Protein AF-A0A8C4XNG8-F1 (afdb_monomer_lite)

Sequence (148 aa):
MAGQAPRVFPSPRELGPALAGLVAQRAADAAERFALGLSGGSLVELLARELPAALAAAPPAAPWLLALCDERLVPPGHPDSTGGAYEAQLLPRLPTPPPRMLAPRPGLRPAAAAADYAEQLHQVPAAGAAARGVAPRTARPRSPLPPT

pLDDT: mean 86.89, std 16.43, range [36.28, 98.12]

Structure (mmCIF, N/CA/C/O backbone):
data_AF-A0A8C4XNG8-F1
#
_entry.id   AF-A0A8C4XNG8-F1
#
loop_
_atom_site.group_PDB
_atom_site.id
_atom_site.type_symbol
_atom_site.label_atom_id
_atom_site.label_alt_id
_atom_site.label_comp_id
_atom_site.label_asym_id
_atom_site.label_entity_id
_atom_site.label_seq_id
_atom_site.pdbx_PDB_ins_code
_atom_site.Cartn_x
_atom_site.Cartn_y
_atom_site.Cartn_z
_atom_site.occupancy
_atom_site.B_iso_or_equiv
_atom_site.auth_seq_id
_atom_site.auth_comp_id
_atom_site.auth_asym_id
_atom_site.auth_atom_id
_atom_site.pdbx_PDB_model_num
ATOM 1 N N . MET A 1 1 ? -25.050 -3.184 -6.058 1.00 42.22 1 MET A N 1
ATOM 2 C CA . MET A 1 1 ? -23.868 -2.406 -5.637 1.00 42.22 1 MET A CA 1
ATOM 3 C C . MET A 1 1 ? -24.345 -1.002 -5.301 1.00 42.22 1 MET A C 1
ATOM 5 O O . MET A 1 1 ? -24.581 -0.234 -6.222 1.00 42.22 1 MET A O 1
ATOM 9 N N . ALA A 1 2 ? -24.599 -0.683 -4.030 1.00 50.72 2 ALA A N 1
ATOM 10 C CA . ALA A 1 2 ? -24.862 0.708 -3.662 1.00 50.72 2 ALA A CA 1
ATOM 11 C C . ALA A 1 2 ? -23.536 1.472 -3.795 1.00 50.72 2 ALA A C 1
ATOM 13 O O . ALA A 1 2 ? -22.564 1.125 -3.125 1.00 50.72 2 ALA A O 1
ATOM 14 N N . GLY A 1 3 ? -23.460 2.431 -4.718 1.00 63.28 3 GLY A N 1
ATOM 15 C CA . GLY A 1 3 ? -22.277 3.274 -4.865 1.00 63.28 3 GLY A CA 1
ATOM 16 C C . GLY A 1 3 ? -22.122 4.148 -3.625 1.00 63.28 3 GLY A C 1
ATOM 17 O O . GLY A 1 3 ? -23.065 4.836 -3.239 1.00 63.28 3 GLY A O 1
ATOM 18 N N . GLN A 1 4 ? -20.957 4.110 -2.979 1.00 78.81 4 GLN A N 1
ATOM 19 C CA . GLN A 1 4 ? -20.635 5.102 -1.956 1.00 78.81 4 GLN A CA 1
ATOM 20 C C . GLN A 1 4 ? -20.547 6.479 -2.618 1.00 78.81 4 GLN A C 1
ATOM 22 O O . GLN A 1 4 ? -19.903 6.631 -3.656 1.00 78.81 4 GLN A O 1
ATOM 27 N N . ALA A 1 5 ? -21.195 7.476 -2.017 1.00 88.06 5 ALA A N 1
ATOM 28 C CA . ALA A 1 5 ? -21.064 8.856 -2.459 1.00 88.06 5 ALA A CA 1
ATOM 29 C C . ALA A 1 5 ? -19.603 9.327 -2.305 1.00 88.06 5 ALA A C 1
ATOM 31 O O . ALA A 1 5 ? -18.928 8.922 -1.349 1.00 88.06 5 ALA A O 1
ATOM 32 N N . PRO A 1 6 ? -19.099 10.183 -3.214 1.00 90.38 6 PRO A N 1
ATOM 33 C CA . PRO A 1 6 ? -17.762 10.743 -3.079 1.00 90.38 6 PRO A CA 1
ATOM 34 C C . PRO A 1 6 ? -17.656 11.562 -1.787 1.00 90.38 6 PRO A C 1
ATOM 36 O O . PRO A 1 6 ? -18.542 12.350 -1.456 1.00 90.38 6 PRO A O 1
ATOM 39 N N . ARG A 1 7 ? -16.547 11.392 -1.061 1.00 93.31 7 ARG A N 1
ATOM 40 C CA . ARG A 1 7 ? -16.184 12.249 0.074 1.00 93.31 7 ARG A CA 1
ATOM 41 C C . ARG A 1 7 ? -15.247 13.333 -0.436 1.00 93.31 7 ARG A C 1
ATOM 43 O O . ARG A 1 7 ? -14.142 13.026 -0.874 1.00 93.31 7 ARG A O 1
ATOM 50 N N . VAL A 1 8 ? -15.701 14.580 -0.395 1.00 95.19 8 VAL A N 1
ATOM 51 C CA . VAL A 1 8 ? -14.937 15.745 -0.855 1.00 95.19 8 VAL A CA 1
ATOM 52 C C . VAL A 1 8 ? -14.395 16.489 0.359 1.00 95.19 8 VAL A C 1
ATOM 54 O O . VAL A 1 8 ? -15.110 16.677 1.342 1.00 95.19 8 VAL A O 1
ATOM 57 N N . PHE A 1 9 ? -13.133 16.903 0.285 1.00 95.69 9 PHE A N 1
ATOM 58 C CA . PHE A 1 9 ? -12.450 17.642 1.342 1.00 95.69 9 PHE A CA 1
ATOM 59 C C . PHE A 1 9 ? -12.029 19.016 0.817 1.00 95.69 9 PHE A C 1
ATOM 61 O O . PHE A 1 9 ? -11.687 19.125 -0.362 1.00 95.69 9 PHE A O 1
ATOM 68 N N . PRO A 1 10 ? -12.049 20.060 1.664 1.00 94.19 10 PRO A N 1
ATOM 69 C CA . PRO A 1 10 ? -11.742 21.421 1.235 1.00 94.19 10 PRO A CA 1
ATOM 70 C C . PRO A 1 10 ? -10.260 21.611 0.889 1.00 94.19 10 PRO A C 1
ATOM 72 O O . PRO A 1 10 ? -9.935 22.481 0.084 1.00 94.19 10 PRO A O 1
ATOM 75 N N . SER A 1 11 ? -9.359 20.802 1.457 1.00 93.00 11 SER A N 1
ATOM 76 C CA . SER A 1 11 ? -7.945 20.820 1.096 1.00 93.00 11 SER A CA 1
ATOM 77 C C . SER A 1 11 ? -7.246 19.470 1.346 1.00 93.00 11 SER A C 1
ATOM 79 O O . SER A 1 11 ? -7.785 18.586 2.025 1.00 93.00 11 SER A O 1
ATOM 81 N N . PRO A 1 12 ? -6.007 19.299 0.842 1.00 87.75 12 PRO A N 1
ATOM 82 C CA . PRO A 1 12 ? -5.165 18.151 1.173 1.00 87.75 12 PRO A CA 1
ATOM 83 C C . PRO A 1 12 ? -4.910 17.975 2.679 1.00 87.75 12 PRO A C 1
ATOM 85 O O . PRO A 1 12 ? -4.678 16.850 3.126 1.00 87.75 12 PRO A O 1
ATOM 88 N N . ARG A 1 13 ? -4.973 19.063 3.464 1.00 91.19 13 ARG A N 1
ATOM 89 C CA . ARG A 1 13 ? -4.754 19.047 4.917 1.00 91.19 13 ARG A CA 1
ATOM 90 C C . ARG A 1 13 ? -5.836 18.262 5.651 1.00 91.19 13 ARG A C 1
ATOM 92 O O . ARG A 1 13 ? -5.525 17.598 6.630 1.00 91.19 13 ARG A O 1
ATOM 99 N N . GLU A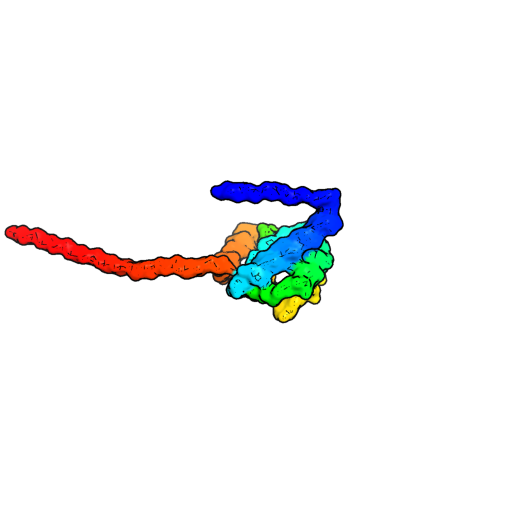 1 14 ? -7.082 18.317 5.189 1.00 95.06 14 GLU A N 1
ATOM 100 C CA . GLU A 1 14 ? -8.174 17.520 5.754 1.00 95.06 14 GLU A CA 1
ATOM 101 C C . GLU A 1 14 ? -8.253 16.132 5.110 1.00 95.06 14 GLU A C 1
ATOM 103 O O . GLU A 1 14 ? -8.601 15.161 5.784 1.00 95.06 14 GLU A O 1
ATOM 108 N N . LEU A 1 15 ? -7.898 16.015 3.823 1.00 96.19 15 LEU A N 1
ATOM 109 C CA . LEU A 1 15 ? -7.890 14.735 3.110 1.00 96.19 15 LEU A CA 1
ATOM 110 C C . LEU A 1 15 ? -6.927 13.727 3.752 1.00 96.19 15 LEU A C 1
ATOM 112 O O . LEU A 1 15 ? -7.292 12.565 3.922 1.00 96.19 15 LEU A O 1
ATOM 116 N N . GLY A 1 16 ? -5.712 14.162 4.098 1.00 96.19 16 GLY A N 1
ATOM 117 C CA . GLY A 1 16 ? -4.657 13.297 4.630 1.00 96.19 16 GLY A CA 1
ATOM 118 C C . GLY A 1 16 ? -5.075 12.520 5.887 1.00 96.19 16 GLY A C 1
ATOM 119 O O . GLY A 1 16 ? -5.163 11.289 5.832 1.00 96.19 16 GLY A O 1
ATOM 120 N N . PRO A 1 17 ? -5.409 13.214 6.991 1.00 96.94 17 PRO A N 1
ATOM 121 C CA . PRO A 1 17 ? -5.898 12.587 8.216 1.00 96.94 17 PRO A CA 1
ATOM 122 C C . PRO A 1 17 ? -7.169 11.761 8.001 1.00 96.94 17 PRO A C 1
ATOM 124 O O . PRO A 1 17 ? -7.319 10.690 8.587 1.00 96.94 17 PRO A O 1
ATOM 127 N N . ALA A 1 18 ? -8.084 12.214 7.137 1.00 97.31 18 ALA A N 1
ATOM 128 C CA . ALA A 1 18 ? -9.321 11.485 6.871 1.00 97.31 18 ALA A CA 1
ATOM 129 C C . ALA A 1 18 ? -9.086 10.159 6.130 1.00 97.31 18 ALA A C 1
ATOM 131 O O . ALA A 1 18 ? -9.769 9.170 6.413 1.00 97.31 18 ALA A O 1
ATOM 132 N N . LEU A 1 19 ? -8.132 10.123 5.195 1.00 97.25 19 LEU A N 1
ATOM 133 C CA . LEU A 1 19 ? -7.717 8.900 4.514 1.00 97.25 19 LEU A CA 1
ATOM 134 C C . LEU A 1 19 ? -6.959 7.972 5.468 1.00 97.25 19 LEU A C 1
ATOM 136 O O . LEU A 1 19 ? -7.277 6.788 5.537 1.00 97.25 19 LEU A O 1
ATOM 140 N N . ALA A 1 20 ? -6.014 8.503 6.245 1.00 97.06 20 ALA A N 1
ATOM 141 C CA . ALA A 1 20 ? -5.270 7.733 7.239 1.00 97.06 20 ALA A CA 1
ATOM 142 C C . ALA A 1 20 ? -6.197 7.093 8.285 1.00 97.06 20 ALA A C 1
ATOM 144 O O . ALA A 1 20 ? -6.093 5.897 8.550 1.00 97.06 20 ALA A O 1
ATOM 145 N N . GLY A 1 21 ? -7.162 7.855 8.808 1.00 96.88 21 GLY A N 1
ATOM 146 C CA . GLY A 1 21 ? -8.177 7.351 9.734 1.00 96.88 21 GLY A CA 1
ATOM 147 C C . GLY A 1 21 ? -9.073 6.283 9.107 1.00 96.88 21 GLY A C 1
ATOM 148 O O . GLY A 1 21 ? -9.391 5.290 9.754 1.00 96.88 21 GLY A O 1
ATOM 149 N N . LEU A 1 22 ? -9.429 6.426 7.825 1.00 96.69 22 LEU A N 1
ATOM 150 C CA . LEU A 1 22 ? -10.170 5.392 7.102 1.00 96.69 22 LEU A CA 1
ATOM 151 C C . LEU A 1 22 ? -9.372 4.086 7.012 1.00 96.69 22 LEU A C 1
ATOM 153 O O . LEU A 1 22 ? -9.930 3.021 7.256 1.00 96.69 22 LEU A O 1
ATOM 157 N N . VAL A 1 23 ? -8.086 4.158 6.665 1.00 96.56 23 VAL A N 1
ATOM 158 C CA . VAL A 1 23 ? -7.217 2.977 6.583 1.00 96.56 23 VAL A CA 1
ATOM 159 C C . VAL A 1 23 ? -7.054 2.335 7.963 1.00 96.56 23 VAL A C 1
ATOM 161 O O . VAL A 1 23 ? -7.251 1.130 8.088 1.00 96.56 23 VAL A O 1
ATOM 164 N N . ALA A 1 24 ? -6.765 3.130 8.999 1.00 95.88 24 ALA A N 1
ATOM 165 C CA . ALA A 1 24 ? -6.603 2.646 10.369 1.00 95.88 24 ALA A CA 1
ATOM 166 C C . ALA A 1 24 ? -7.872 1.958 10.894 1.00 95.88 24 ALA A C 1
ATOM 168 O O . ALA A 1 24 ? -7.789 0.859 11.436 1.00 95.88 24 ALA A O 1
ATOM 169 N N . GLN A 1 25 ? -9.051 2.543 10.653 1.00 95.25 25 GLN A N 1
ATOM 170 C CA . GLN A 1 25 ? -10.325 1.925 11.023 1.00 95.25 25 GLN A CA 1
ATOM 171 C C . GLN A 1 25 ? -10.515 0.574 10.327 1.00 95.25 25 GLN A C 1
ATOM 173 O O . GLN A 1 25 ? -10.845 -0.413 10.972 1.00 95.25 25 GLN A O 1
ATOM 178 N N . ARG A 1 26 ? -10.262 0.497 9.014 1.00 95.06 26 ARG A N 1
ATOM 179 C CA . ARG A 1 26 ? -10.419 -0.762 8.264 1.00 95.06 26 ARG A CA 1
ATOM 180 C C . ARG A 1 26 ? -9.425 -1.832 8.688 1.00 95.06 26 ARG A C 1
ATOM 182 O O . ARG A 1 26 ? -9.752 -3.011 8.618 1.00 95.06 26 ARG A O 1
ATOM 189 N N . ALA A 1 27 ? -8.238 -1.424 9.121 1.00 93.44 27 ALA A N 1
ATOM 190 C CA . ALA A 1 27 ? -7.254 -2.329 9.683 1.00 93.44 27 ALA A CA 1
ATOM 191 C C . ALA A 1 27 ? -7.665 -2.849 11.066 1.00 93.44 27 ALA A C 1
ATOM 193 O O . ALA A 1 27 ? -7.485 -4.033 11.338 1.00 93.44 27 ALA A O 1
ATOM 194 N N . ALA A 1 28 ? -8.243 -1.994 11.913 1.00 92.62 28 ALA A N 1
ATOM 195 C CA . ALA A 1 28 ? -8.769 -2.384 13.220 1.00 92.62 28 ALA A CA 1
ATOM 196 C C . ALA A 1 28 ? -9.999 -3.306 13.106 1.00 92.62 28 ALA A C 1
ATOM 198 O O . ALA A 1 28 ? -10.165 -4.211 13.917 1.00 92.62 28 ALA A O 1
ATOM 199 N N . ASP A 1 29 ? -10.828 -3.118 12.074 1.00 92.94 29 ASP A N 1
ATOM 200 C CA . ASP A 1 29 ? -11.998 -3.966 11.801 1.00 92.94 29 ASP A CA 1
ATOM 201 C C . ASP A 1 29 ? -11.620 -5.346 11.217 1.00 92.94 29 ASP A C 1
ATOM 203 O O . ASP A 1 29 ? -12.466 -6.239 11.112 1.00 92.94 29 ASP A O 1
ATOM 207 N N . ALA A 1 30 ? -10.367 -5.540 10.789 1.00 90.94 30 ALA A N 1
ATOM 208 C CA . ALA A 1 30 ? -9.917 -6.786 10.183 1.00 90.94 30 ALA A CA 1
ATOM 209 C C . ALA A 1 30 ? -9.629 -7.853 11.251 1.00 90.94 30 ALA A C 1
ATOM 211 O O . ALA A 1 30 ? -8.794 -7.656 12.128 1.00 90.94 30 ALA A O 1
ATOM 212 N N . ALA A 1 31 ? -10.278 -9.016 11.140 1.00 85.94 31 ALA A N 1
ATOM 213 C CA . ALA A 1 31 ? -10.145 -10.088 12.128 1.00 85.94 31 ALA A CA 1
ATOM 214 C C . ALA A 1 31 ? -8.801 -10.840 12.044 1.00 85.94 31 ALA A C 1
ATOM 216 O O . ALA A 1 31 ? -8.090 -10.955 13.036 1.00 85.94 31 ALA A O 1
ATOM 217 N N . GLU A 1 32 ? -8.448 -11.366 10.866 1.00 87.56 32 GLU A N 1
ATOM 218 C CA . GLU A 1 32 ? -7.264 -12.236 10.710 1.00 87.56 32 GLU A CA 1
ATOM 219 C C . GLU A 1 32 ? -6.104 -11.562 9.974 1.00 87.56 32 GLU A C 1
ATOM 221 O O . GLU A 1 32 ? -4.933 -11.814 10.263 1.00 87.56 32 GLU A O 1
ATOM 226 N N . ARG A 1 33 ? -6.418 -10.719 8.988 1.00 89.81 33 ARG A N 1
ATOM 227 C CA . ARG A 1 33 ? -5.440 -10.011 8.162 1.00 89.81 33 ARG A CA 1
ATOM 228 C C . ARG A 1 33 ? -6.073 -8.787 7.532 1.00 89.81 33 ARG A C 1
ATOM 230 O O . ARG A 1 33 ? -7.190 -8.868 7.022 1.00 89.81 33 ARG A O 1
ATOM 237 N N . PHE A 1 34 ? -5.314 -7.703 7.474 1.00 92.62 34 PHE A N 1
ATOM 238 C CA . PHE A 1 34 ? -5.663 -6.533 6.681 1.00 92.62 34 PHE A CA 1
ATOM 239 C C . PHE A 1 34 ? -4.803 -6.483 5.413 1.00 92.62 34 PHE A C 1
ATOM 241 O O . PHE A 1 34 ? -3.577 -6.525 5.494 1.00 92.62 34 PHE A O 1
ATOM 248 N N . ALA A 1 35 ? -5.431 -6.424 4.238 1.00 93.44 35 ALA A N 1
ATOM 249 C CA . ALA A 1 35 ? -4.733 -6.304 2.959 1.00 93.44 35 ALA A CA 1
ATOM 250 C C . ALA A 1 35 ? -5.042 -4.951 2.306 1.00 93.44 35 ALA A C 1
ATOM 252 O O . ALA A 1 35 ? -6.209 -4.566 2.221 1.00 93.44 35 ALA A O 1
ATOM 253 N N . LEU A 1 36 ? -4.012 -4.248 1.829 1.00 95.19 36 LEU A N 1
ATOM 254 C CA . L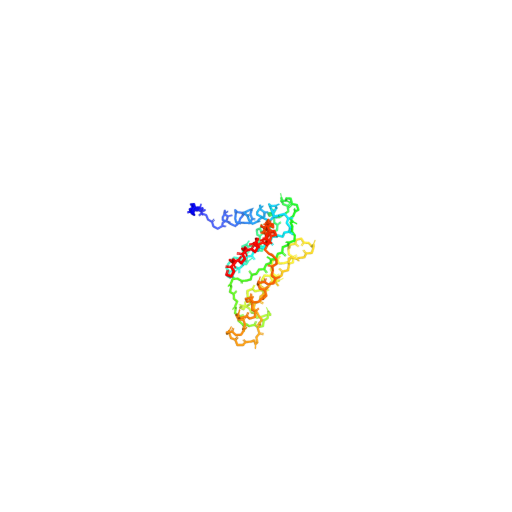EU A 1 36 ? -4.138 -2.916 1.239 1.00 95.19 36 LEU A CA 1
ATOM 255 C C . LEU A 1 36 ? -3.368 -2.815 -0.082 1.00 95.19 36 LEU A C 1
ATOM 257 O O . LEU A 1 36 ? -2.159 -3.042 -0.127 1.00 95.19 36 LEU A O 1
ATOM 261 N N . GLY A 1 37 ? -4.085 -2.433 -1.141 1.00 96.62 37 GLY A N 1
ATOM 262 C CA . GLY A 1 37 ? -3.501 -2.016 -2.413 1.00 96.62 37 GLY A CA 1
ATOM 263 C C . GLY A 1 37 ? -2.976 -0.582 -2.326 1.00 96.62 37 GLY A C 1
ATOM 264 O O . GLY A 1 37 ? -3.709 0.314 -1.905 1.00 96.62 37 GLY A O 1
ATOM 265 N N . LEU A 1 38 ? -1.725 -0.363 -2.716 1.00 97.56 38 LEU A N 1
ATOM 266 C CA . LEU A 1 38 ? -1.036 0.918 -2.664 1.00 97.56 38 LEU A CA 1
ATOM 267 C C . LEU A 1 38 ? -0.706 1.408 -4.068 1.00 97.56 38 LEU A C 1
ATOM 269 O O . LEU A 1 38 ? -0.118 0.700 -4.881 1.00 97.56 38 LEU A O 1
ATOM 273 N N . SER A 1 39 ? -1.060 2.658 -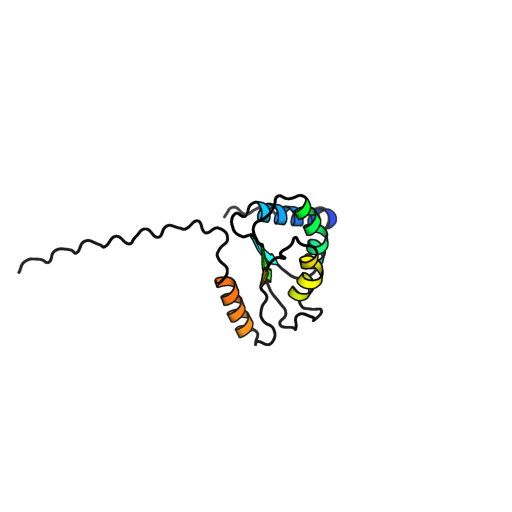4.334 1.00 97.06 39 SER A N 1
ATOM 274 C CA . SER A 1 39 ? -0.614 3.386 -5.521 1.00 97.06 39 SER A CA 1
ATOM 275 C C . SER A 1 39 ? 0.622 4.224 -5.195 1.00 97.06 39 SER A C 1
ATOM 277 O O . SER A 1 39 ? 0.879 4.527 -4.026 1.00 97.06 39 SER A O 1
ATOM 279 N N . GLY A 1 40 ? 1.378 4.611 -6.221 1.00 96.62 40 GLY A N 1
ATOM 280 C CA . GLY A 1 40 ? 2.527 5.505 -6.075 1.00 96.62 40 GLY A CA 1
ATOM 281 C C . GLY A 1 40 ? 2.167 6.994 -6.022 1.00 96.62 40 GLY A C 1
ATOM 282 O O . GLY A 1 40 ? 1.050 7.390 -5.681 1.00 96.62 40 GLY A O 1
ATOM 283 N N . GLY A 1 41 ? 3.139 7.834 -6.382 1.00 95.56 41 GLY A N 1
ATOM 284 C CA . GLY A 1 41 ? 2.985 9.289 -6.439 1.00 95.56 41 GLY A CA 1
ATOM 285 C C . GLY A 1 41 ? 2.824 9.941 -5.062 1.00 95.56 41 GLY A C 1
ATOM 286 O O . GLY A 1 41 ? 3.370 9.470 -4.065 1.00 95.56 41 GLY A O 1
ATOM 287 N N . SER A 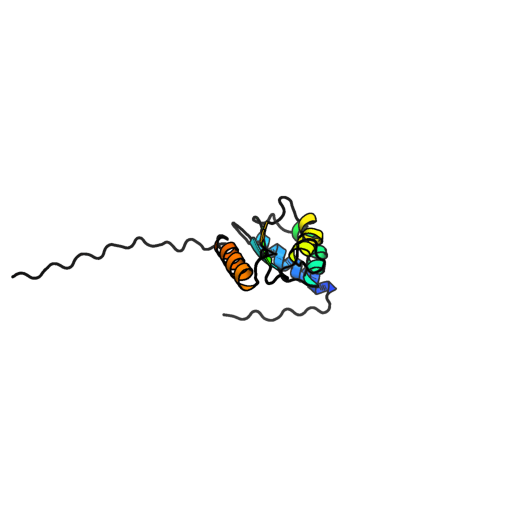1 42 ? 2.044 11.025 -4.998 1.00 95.69 42 SER A N 1
ATOM 288 C CA . SER A 1 42 ? 1.856 11.826 -3.775 1.00 95.69 42 SER A CA 1
ATOM 289 C C . SER A 1 42 ? 1.190 11.068 -2.619 1.00 95.69 42 SER A C 1
ATOM 291 O O . SER A 1 42 ? 1.226 11.530 -1.476 1.00 95.69 42 SER A O 1
ATOM 293 N N . LEU A 1 43 ? 0.609 9.892 -2.888 1.00 96.31 43 LEU A N 1
ATOM 294 C CA . LEU A 1 43 ? 0.029 9.041 -1.855 1.00 96.31 43 LEU A CA 1
ATOM 295 C C . LEU A 1 43 ? 1.092 8.498 -0.889 1.00 96.31 43 LEU A C 1
ATOM 297 O O . LEU A 1 43 ? 0.800 8.372 0.299 1.00 96.31 43 LEU A O 1
ATOM 301 N N . VAL A 1 44 ? 2.318 8.247 -1.366 1.00 97.44 44 VAL A N 1
ATOM 302 C CA . VAL A 1 44 ? 3.427 7.763 -0.528 1.00 97.44 44 VAL A CA 1
ATOM 303 C C . VAL A 1 44 ? 3.701 8.754 0.601 1.00 97.44 44 VAL A C 1
ATOM 305 O O . VAL A 1 44 ? 3.647 8.394 1.776 1.00 97.44 44 VAL A O 1
ATOM 308 N N . GLU A 1 45 ? 3.922 10.021 0.250 1.00 96.50 45 GLU A N 1
ATOM 309 C CA . GLU A 1 45 ? 4.227 11.088 1.206 1.00 96.50 45 GLU A CA 1
ATOM 310 C C . GLU A 1 45 ? 3.052 11.376 2.144 1.00 96.50 45 GLU A C 1
ATOM 312 O O . GLU A 1 45 ? 3.243 11.611 3.339 1.00 96.50 45 GLU A O 1
ATOM 317 N N . LEU A 1 46 ? 1.824 11.356 1.613 1.00 97.19 46 LEU A N 1
ATOM 318 C CA . LEU A 1 46 ? 0.613 11.553 2.404 1.00 97.19 46 LEU A CA 1
ATOM 319 C C . LEU A 1 46 ? 0.471 10.453 3.462 1.00 97.19 46 LEU A C 1
ATOM 321 O O . LEU A 1 46 ? 0.315 10.767 4.640 1.00 97.19 46 LEU A O 1
ATOM 325 N N . LEU A 1 47 ? 0.567 9.178 3.079 1.00 97.44 47 LEU A N 1
ATOM 326 C CA . LEU A 1 47 ? 0.449 8.071 4.030 1.00 97.44 47 LEU A CA 1
ATOM 327 C C . LEU A 1 47 ? 1.626 8.038 5.010 1.00 97.44 47 LEU A C 1
ATOM 329 O O . LEU A 1 47 ? 1.402 7.870 6.205 1.00 97.44 47 LEU A O 1
ATOM 333 N N . ALA A 1 48 ? 2.860 8.261 4.546 1.00 96.94 48 ALA A N 1
ATOM 334 C CA . ALA A 1 48 ? 4.046 8.313 5.406 1.00 96.94 48 ALA A CA 1
ATOM 335 C C . ALA A 1 48 ? 3.950 9.397 6.489 1.00 96.94 48 ALA A C 1
ATOM 337 O O . ALA A 1 48 ? 4.527 9.246 7.571 1.00 96.94 48 ALA A O 1
ATOM 338 N N . ARG A 1 49 ? 3.244 10.495 6.203 1.00 96.81 49 ARG A N 1
ATOM 339 C CA . ARG A 1 49 ? 3.014 11.591 7.147 1.00 96.81 49 ARG A CA 1
ATOM 340 C C . ARG A 1 49 ? 1.854 11.315 8.103 1.00 96.81 49 ARG A C 1
ATOM 342 O O . ARG A 1 49 ? 2.008 11.530 9.298 1.00 96.81 49 ARG A O 1
ATOM 349 N N . GLU A 1 50 ? 0.713 10.862 7.590 1.00 97.69 50 GLU A N 1
ATOM 350 C CA . GLU A 1 50 ? -0.550 10.865 8.346 1.00 97.69 50 GLU A CA 1
ATOM 351 C C . GLU A 1 50 ? -0.881 9.511 8.999 1.00 97.69 50 GLU A C 1
ATOM 353 O O . GLU A 1 50 ? -1.490 9.462 10.069 1.00 97.69 50 GLU A O 1
ATOM 358 N N . LEU A 1 51 ? -0.482 8.391 8.380 1.00 96.75 51 LEU A N 1
ATOM 359 C CA . LEU A 1 51 ? -0.856 7.051 8.844 1.00 96.75 51 LEU A CA 1
ATOM 360 C C . LEU A 1 51 ? -0.280 6.683 10.223 1.00 96.75 51 LEU A C 1
ATOM 362 O O . LEU A 1 51 ? -1.034 6.114 11.014 1.00 96.75 51 LEU A O 1
ATOM 366 N N . PRO A 1 52 ? 0.980 7.019 10.576 1.00 95.56 52 PRO A N 1
ATOM 367 C CA . PRO A 1 52 ? 1.522 6.683 11.894 1.00 95.56 52 PRO A CA 1
ATOM 368 C C . PRO A 1 52 ? 0.694 7.256 13.052 1.00 95.56 52 PRO A C 1
ATOM 370 O O . PRO A 1 52 ? 0.401 6.546 14.012 1.00 95.56 52 PRO A O 1
ATOM 373 N N . ALA A 1 53 ? 0.254 8.514 12.938 1.00 95.56 53 ALA A N 1
ATOM 374 C CA . ALA A 1 53 ? -0.576 9.157 13.955 1.00 95.56 53 ALA A CA 1
ATOM 375 C C . ALA A 1 53 ? -1.964 8.506 14.059 1.00 95.56 53 ALA A C 1
ATOM 377 O O . ALA A 1 53 ? -2.459 8.280 15.162 1.00 95.56 53 ALA A O 1
ATOM 378 N N . ALA A 1 54 ? -2.573 8.154 12.921 1.00 96.12 54 ALA A N 1
ATOM 379 C CA . ALA A 1 54 ? -3.862 7.467 12.902 1.00 96.12 54 ALA A CA 1
ATOM 380 C C . ALA A 1 54 ? -3.786 6.067 13.537 1.00 96.12 54 ALA A C 1
ATOM 382 O O . ALA A 1 54 ? -4.688 5.688 14.279 1.00 96.12 54 ALA A O 1
ATOM 383 N N . LEU A 1 55 ? -2.707 5.315 13.289 1.00 94.31 55 LEU A N 1
ATOM 384 C CA . LEU A 1 55 ? -2.504 3.993 13.888 1.00 94.31 55 LEU A CA 1
ATOM 385 C C . LEU A 1 55 ? -2.208 4.063 15.385 1.00 94.31 55 LEU A C 1
ATOM 387 O O . LEU A 1 55 ? -2.679 3.207 16.124 1.00 94.31 55 LEU A O 1
ATOM 391 N N . ALA A 1 56 ? -1.480 5.083 15.846 1.00 92.94 56 ALA A N 1
ATOM 392 C CA . ALA A 1 56 ? -1.215 5.273 17.272 1.00 92.94 56 ALA A CA 1
ATOM 393 C C . ALA A 1 56 ? -2.498 5.522 18.090 1.00 92.94 56 ALA A C 1
ATOM 395 O O . ALA A 1 56 ? -2.538 5.221 19.280 1.00 92.94 56 ALA A O 1
ATOM 396 N N . ALA A 1 57 ? -3.542 6.062 17.452 1.00 91.69 57 ALA A N 1
ATOM 397 C CA . ALA A 1 57 ? -4.851 6.303 18.057 1.00 91.69 57 ALA A CA 1
ATOM 398 C C . ALA A 1 57 ? -5.850 5.143 17.865 1.00 91.69 57 ALA A C 1
ATOM 400 O O . ALA A 1 57 ? -6.948 5.190 18.421 1.00 91.69 57 ALA A O 1
ATOM 401 N N . ALA A 1 58 ? -5.506 4.126 17.068 1.00 89.88 58 ALA A N 1
ATOM 402 C CA . ALA A 1 58 ? -6.386 3.010 16.738 1.00 89.88 58 ALA A CA 1
ATOM 403 C C . ALA A 1 58 ? -6.122 1.784 17.637 1.00 89.88 58 ALA A C 1
ATOM 405 O O . ALA A 1 58 ? -5.018 1.623 18.163 1.00 89.88 58 ALA A O 1
ATOM 406 N N . PRO A 1 59 ? -7.108 0.882 17.804 1.00 87.94 59 PRO A N 1
ATOM 407 C CA . PRO A 1 59 ? -6.869 -0.422 18.414 1.00 87.94 59 PRO A CA 1
ATOM 408 C C . PRO A 1 59 ? -5.789 -1.220 17.661 1.00 87.94 59 PRO A C 1
ATOM 410 O O . PRO A 1 59 ? -5.592 -0.999 16.461 1.00 87.94 59 PRO A O 1
ATOM 413 N N . PRO A 1 60 ? -5.121 -2.186 18.323 1.00 83.19 60 PRO A N 1
ATOM 414 C CA . PRO A 1 60 ? -4.210 -3.103 17.646 1.00 83.19 60 PRO A CA 1
ATOM 415 C C . PRO A 1 60 ? -4.889 -3.769 16.443 1.00 83.19 60 PRO A C 1
ATOM 417 O O . PRO A 1 60 ? -5.986 -4.309 16.566 1.00 83.19 60 PRO A O 1
ATOM 420 N N . ALA A 1 61 ? -4.233 -3.724 15.286 1.00 84.12 61 ALA A N 1
ATOM 421 C CA . ALA A 1 61 ? -4.749 -4.292 14.046 1.00 84.12 61 ALA A CA 1
ATOM 422 C C . ALA A 1 61 ? -4.212 -5.710 13.805 1.00 84.12 61 ALA A C 1
ATOM 424 O O . ALA A 1 61 ? -3.127 -6.071 14.270 1.00 84.12 61 ALA A O 1
ATOM 425 N N . ALA A 1 62 ? -4.944 -6.494 13.010 1.00 87.62 62 ALA A N 1
ATOM 426 C CA . ALA A 1 62 ? -4.435 -7.744 12.456 1.00 87.62 62 ALA A CA 1
ATOM 427 C C . ALA A 1 62 ? -3.179 -7.504 11.591 1.00 87.62 62 ALA A C 1
ATOM 429 O O . ALA A 1 62 ? -2.995 -6.394 11.087 1.00 87.62 62 ALA A O 1
ATOM 430 N N . PRO A 1 63 ? -2.326 -8.521 11.353 1.00 90.38 63 PRO A N 1
ATOM 431 C CA . PRO A 1 63 ? -1.153 -8.384 10.495 1.00 90.38 63 PRO A CA 1
ATOM 432 C C . PRO A 1 63 ? -1.493 -7.810 9.115 1.00 90.38 63 PRO A C 1
ATOM 434 O O . PRO A 1 63 ? -2.480 -8.203 8.485 1.00 90.38 63 PRO A O 1
ATOM 437 N N . TRP A 1 64 ? -0.650 -6.896 8.637 1.00 92.88 64 TRP A N 1
ATOM 438 C CA . TRP A 1 64 ? -0.856 -6.200 7.371 1.00 92.88 64 TRP A CA 1
ATOM 439 C C . TRP A 1 64 ? -0.143 -6.901 6.217 1.00 92.88 64 TRP A C 1
ATOM 441 O O . TRP A 1 64 ? 0.998 -7.357 6.346 1.00 92.88 64 TRP A O 1
ATOM 451 N N . LEU A 1 65 ? -0.796 -6.898 5.058 1.00 94.06 65 LEU A N 1
ATOM 452 C CA . LEU A 1 65 ? -0.192 -7.191 3.767 1.00 94.06 65 LEU A CA 1
ATOM 453 C C . LEU A 1 65 ? -0.423 -6.018 2.811 1.00 94.06 65 LEU A C 1
ATOM 455 O O . LEU A 1 65 ? -1.557 -5.657 2.508 1.00 94.06 65 LEU A O 1
ATOM 459 N N . LEU A 1 66 ? 0.664 -5.439 2.327 1.00 95.94 66 LEU A N 1
ATOM 460 C CA . LEU A 1 66 ? 0.667 -4.373 1.338 1.00 95.94 66 LEU A CA 1
ATOM 461 C C . LEU A 1 66 ? 0.934 -4.970 -0.044 1.00 95.94 66 LEU A C 1
ATOM 463 O O . LEU A 1 66 ? 1.783 -5.848 -0.189 1.00 95.94 66 LEU A O 1
ATOM 467 N N . ALA A 1 67 ? 0.229 -4.490 -1.059 1.00 97.19 67 ALA A N 1
ATOM 468 C CA . ALA A 1 67 ? 0.438 -4.865 -2.452 1.00 97.19 67 ALA A CA 1
ATOM 469 C C . ALA A 1 67 ? 0.421 -3.607 -3.321 1.00 97.19 67 ALA A C 1
ATOM 471 O O . ALA A 1 67 ? -0.405 -2.730 -3.100 1.00 97.19 67 ALA A O 1
ATOM 472 N N . LEU A 1 68 ? 1.315 -3.494 -4.296 1.00 97.75 68 LEU A N 1
ATOM 473 C CA . LEU A 1 68 ? 1.324 -2.376 -5.234 1.00 97.75 68 LEU A CA 1
ATOM 474 C C . LEU A 1 68 ? 0.287 -2.575 -6.346 1.00 97.75 68 LEU A C 1
ATOM 476 O O . LEU A 1 68 ? 0.187 -3.650 -6.933 1.00 97.75 68 LEU A O 1
ATOM 480 N N . CYS A 1 69 ? -0.482 -1.532 -6.654 1.00 96.81 69 CYS A N 1
ATOM 481 C CA . CYS A 1 69 ? -1.447 -1.560 -7.757 1.00 96.81 69 CYS A CA 1
ATOM 482 C C . CYS A 1 69 ? -0.750 -1.613 -9.126 1.00 96.81 69 CYS A C 1
ATOM 484 O O . CYS A 1 69 ? -1.229 -2.269 -10.049 1.00 96.81 69 CYS A O 1
ATOM 486 N N . ASP A 1 70 ? 0.374 -0.915 -9.244 1.00 95.44 70 ASP A N 1
ATOM 487 C CA . ASP A 1 70 ? 1.280 -0.902 -10.382 1.00 95.44 70 ASP A CA 1
ATOM 488 C C . ASP A 1 70 ? 2.709 -0.661 -9.881 1.00 95.44 70 ASP A C 1
ATOM 490 O O . ASP A 1 70 ? 2.916 -0.207 -8.756 1.00 95.44 70 ASP A O 1
ATOM 494 N N . GLU A 1 71 ? 3.708 -0.976 -10.702 1.00 96.75 71 GLU A N 1
ATOM 495 C CA . GLU A 1 71 ? 5.106 -0.701 -10.376 1.00 96.75 71 GLU A CA 1
ATOM 496 C C . GLU A 1 71 ? 5.930 -0.537 -11.656 1.00 96.75 71 GLU A C 1
ATOM 498 O O . GLU A 1 71 ? 5.656 -1.161 -12.687 1.00 96.75 71 GLU A O 1
ATOM 503 N N . ARG A 1 72 ? 6.955 0.314 -11.600 1.00 96.50 72 ARG A N 1
ATOM 504 C CA . ARG A 1 72 ? 7.983 0.393 -12.636 1.00 96.50 72 ARG A CA 1
ATOM 505 C C . ARG A 1 72 ? 8.968 -0.752 -12.429 1.00 96.50 72 ARG A C 1
ATOM 507 O O . ARG A 1 72 ? 9.474 -0.947 -11.334 1.00 96.50 72 ARG A O 1
ATOM 514 N N . LEU A 1 73 ? 9.281 -1.503 -13.485 1.00 96.88 73 LEU A N 1
ATOM 515 C CA . LEU A 1 73 ? 10.221 -2.633 -13.416 1.00 96.88 73 LEU A CA 1
ATOM 516 C C . LEU A 1 73 ? 11.683 -2.160 -13.3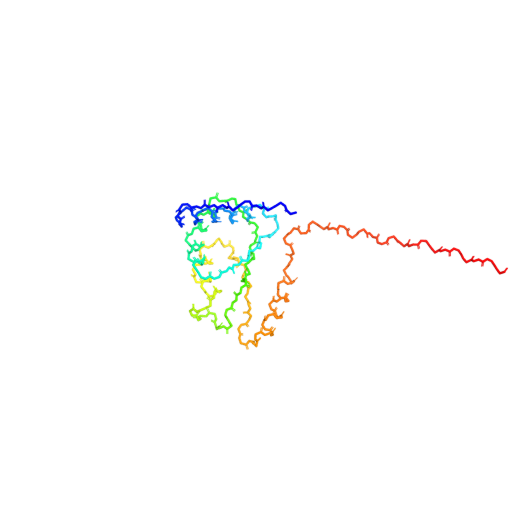60 1.00 96.88 73 LEU A C 1
ATOM 518 O O . LEU A 1 73 ? 12.489 -2.466 -14.236 1.00 96.88 73 LEU A O 1
ATOM 522 N N . VAL A 1 74 ? 12.002 -1.399 -12.319 1.00 96.50 74 VAL A N 1
ATOM 523 C CA . VAL A 1 74 ? 13.317 -0.846 -11.994 1.00 96.50 74 VAL A CA 1
ATOM 524 C C . VAL A 1 74 ? 13.828 -1.460 -10.684 1.00 96.50 74 VAL A C 1
ATOM 526 O O . VAL A 1 74 ? 13.036 -1.997 -9.908 1.00 96.50 74 VAL A O 1
ATOM 529 N N . PRO A 1 75 ? 15.143 -1.428 -10.406 1.00 94.62 75 PRO A N 1
ATOM 530 C CA . PRO A 1 75 ? 15.673 -1.902 -9.128 1.00 94.62 75 PRO A CA 1
ATOM 531 C C . PRO A 1 75 ? 15.042 -1.175 -7.921 1.00 94.62 75 PRO A C 1
ATOM 533 O O . PRO A 1 75 ? 14.736 0.011 -8.039 1.00 94.62 75 PRO A O 1
ATOM 536 N N . PRO A 1 76 ? 14.921 -1.815 -6.739 1.00 90.94 76 PRO A N 1
ATOM 537 C CA . PRO A 1 76 ? 14.232 -1.222 -5.586 1.00 90.94 76 PRO A CA 1
ATOM 538 C C . PRO A 1 76 ? 14.780 0.134 -5.124 1.00 90.94 76 PRO A C 1
ATOM 540 O O . PRO A 1 76 ? 14.003 0.986 -4.712 1.00 90.94 76 PRO A O 1
ATOM 543 N N . GLY A 1 77 ? 16.095 0.356 -5.231 1.00 93.88 77 GLY A N 1
ATOM 544 C CA . GLY A 1 77 ? 16.742 1.628 -4.875 1.00 93.88 77 GLY A CA 1
ATOM 545 C C . GLY A 1 77 ? 16.642 2.726 -5.941 1.00 93.88 77 GLY A C 1
ATOM 546 O O . GLY A 1 77 ? 17.236 3.788 -5.772 1.00 93.88 77 GLY A O 1
ATOM 547 N N . HIS A 1 78 ? 15.952 2.478 -7.056 1.00 97.12 78 HIS A N 1
ATOM 548 C CA . HIS A 1 78 ? 15.746 3.473 -8.105 1.00 97.12 78 HIS A CA 1
ATOM 549 C C . HIS A 1 78 ? 14.714 4.526 -7.654 1.00 97.12 78 HIS A C 1
ATOM 551 O O . HIS A 1 78 ? 13.713 4.148 -7.046 1.00 97.12 78 HIS A O 1
ATOM 557 N N . PRO A 1 79 ? 14.884 5.824 -7.978 1.00 95.81 79 PRO A N 1
ATOM 558 C CA . PRO A 1 79 ? 13.949 6.882 -7.565 1.00 95.81 79 PRO A CA 1
ATOM 559 C C . PRO A 1 79 ? 12.502 6.674 -8.045 1.00 95.81 79 PRO A C 1
ATOM 561 O O . PRO A 1 79 ? 11.572 7.121 -7.384 1.00 95.81 79 PRO A O 1
ATOM 564 N N . ASP A 1 80 ? 12.310 5.956 -9.154 1.00 96.00 80 ASP A N 1
ATOM 565 C CA . ASP A 1 80 ? 10.978 5.640 -9.703 1.00 96.00 80 ASP A CA 1
ATOM 566 C C . ASP A 1 80 ? 10.320 4.383 -9.094 1.00 96.00 80 ASP A C 1
ATOM 568 O O . ASP A 1 80 ? 9.237 3.989 -9.526 1.00 96.00 80 ASP A O 1
ATOM 572 N N . SER A 1 81 ? 10.974 3.724 -8.133 1.00 97.56 81 SER A N 1
ATOM 573 C CA . SER A 1 81 ? 10.446 2.541 -7.443 1.00 97.56 81 SER A CA 1
ATOM 574 C C . SER A 1 81 ? 9.387 2.953 -6.419 1.00 97.56 81 SER A C 1
ATOM 576 O O . SER A 1 81 ? 9.707 3.562 -5.393 1.00 97.56 81 SER A O 1
ATOM 578 N N . THR A 1 82 ? 8.121 2.603 -6.658 1.00 98.00 82 THR A N 1
ATOM 579 C CA . THR A 1 82 ? 7.033 2.897 -5.709 1.00 98.00 82 THR A CA 1
ATOM 580 C C . THR A 1 82 ? 7.209 2.107 -4.413 1.00 98.00 82 THR A C 1
ATOM 582 O O . THR A 1 82 ? 7.103 2.668 -3.321 1.00 98.00 82 THR A O 1
ATOM 585 N N . GLY A 1 83 ? 7.533 0.819 -4.519 1.00 97.50 83 GLY A N 1
ATOM 586 C CA . GLY A 1 83 ? 7.859 -0.042 -3.389 1.00 97.50 83 GLY A CA 1
ATOM 587 C C . GLY A 1 83 ? 9.062 0.486 -2.616 1.00 97.50 83 GLY A C 1
ATOM 588 O O . GLY A 1 83 ? 8.991 0.621 -1.399 1.00 97.50 83 GLY A O 1
ATOM 589 N N . GLY A 1 84 ? 10.120 0.901 -3.317 1.00 97.38 84 GLY A N 1
ATOM 590 C CA . GLY A 1 84 ? 11.293 1.518 -2.691 1.00 97.38 84 GLY A CA 1
ATOM 591 C C . GLY A 1 84 ? 10.940 2.779 -1.898 1.00 97.38 84 GLY A C 1
ATOM 592 O O . GLY A 1 84 ? 11.398 2.958 -0.769 1.00 97.38 84 GLY A O 1
ATOM 593 N N . ALA A 1 85 ? 10.060 3.625 -2.438 1.00 98.12 85 ALA A N 1
ATOM 594 C CA . ALA A 1 85 ? 9.587 4.814 -1.739 1.00 98.12 85 ALA A CA 1
ATOM 595 C C . ALA A 1 85 ? 8.785 4.466 -0.468 1.00 98.12 85 ALA A C 1
ATOM 597 O O . ALA A 1 85 ? 8.999 5.086 0.576 1.00 98.12 85 ALA A O 1
ATOM 598 N N . TYR A 1 86 ? 7.914 3.451 -0.507 1.00 97.94 86 TYR A N 1
ATOM 599 C CA . TYR A 1 86 ? 7.195 2.980 0.684 1.00 97.94 86 TYR A CA 1
ATOM 600 C C . TYR A 1 86 ? 8.121 2.334 1.730 1.00 97.94 86 TYR A C 1
ATOM 602 O O . TYR A 1 86 ? 7.939 2.593 2.924 1.00 97.94 86 TYR A O 1
ATOM 610 N N . GLU A 1 87 ? 9.120 1.548 1.313 1.00 96.31 87 GLU A N 1
ATOM 611 C CA . GLU A 1 87 ? 10.150 0.974 2.200 1.00 96.31 87 GLU A CA 1
ATOM 612 C C . GLU A 1 87 ? 10.973 2.046 2.899 1.00 96.31 87 GLU A C 1
ATOM 614 O O . GLU A 1 87 ? 11.277 1.910 4.081 1.00 96.31 87 GLU A O 1
ATOM 619 N N . ALA A 1 88 ? 11.301 3.130 2.200 1.00 96.38 88 ALA A N 1
ATOM 620 C CA . ALA A 1 88 ? 12.088 4.212 2.770 1.00 96.38 88 ALA A CA 1
ATOM 621 C C . ALA A 1 88 ? 11.263 5.137 3.680 1.00 96.38 88 ALA A C 1
ATOM 623 O O . ALA A 1 88 ? 11.760 5.599 4.707 1.00 96.38 88 ALA A O 1
ATOM 624 N N . GLN A 1 89 ? 10.019 5.449 3.302 1.00 96.88 89 GLN A N 1
ATOM 625 C CA . GLN A 1 89 ? 9.274 6.557 3.913 1.00 96.88 89 GLN A CA 1
ATOM 626 C C . GLN A 1 89 ? 8.181 6.119 4.888 1.00 96.88 89 GLN A C 1
ATOM 628 O O . GLN A 1 89 ? 7.969 6.797 5.895 1.00 96.88 89 GLN A O 1
ATOM 633 N N . LEU A 1 90 ? 7.472 5.023 4.596 1.00 96.12 90 LEU A N 1
ATOM 634 C CA . LEU A 1 90 ? 6.303 4.598 5.370 1.00 96.12 90 LEU A CA 1
ATOM 635 C C . LEU A 1 90 ? 6.632 3.449 6.318 1.00 96.12 90 LEU A C 1
ATOM 637 O O . LEU A 1 90 ? 6.417 3.581 7.518 1.00 96.12 90 LEU A O 1
ATOM 641 N N . LEU A 1 91 ? 7.144 2.333 5.792 1.00 95.00 91 LEU A N 1
ATOM 642 C CA . LEU A 1 91 ? 7.349 1.091 6.548 1.00 95.00 91 LEU A CA 1
ATOM 643 C C . LEU A 1 91 ? 8.156 1.273 7.853 1.00 95.00 91 LEU A C 1
ATOM 645 O O . LEU A 1 91 ? 7.728 0.720 8.867 1.00 95.00 91 LEU A O 1
ATOM 649 N N . PRO A 1 92 ? 9.226 2.095 7.909 1.00 94.81 92 PRO A N 1
ATOM 650 C CA . PRO A 1 92 ? 9.986 2.330 9.140 1.00 94.81 92 PRO A CA 1
ATOM 651 C C . PRO A 1 92 ? 9.210 3.095 10.221 1.00 94.81 92 PRO A C 1
ATOM 653 O O . PRO A 1 92 ? 9.659 3.175 11.360 1.00 94.81 92 PRO A O 1
ATOM 656 N N . ARG A 1 93 ? 8.069 3.699 9.864 1.00 94.25 93 ARG A N 1
ATOM 657 C CA . ARG A 1 93 ? 7.198 4.472 10.762 1.00 94.25 93 ARG A CA 1
ATOM 658 C C . ARG A 1 93 ? 5.982 3.677 11.237 1.00 94.25 93 ARG A C 1
ATOM 660 O O . ARG A 1 93 ? 5.161 4.220 11.974 1.00 94.25 93 ARG A O 1
ATOM 667 N N . LEU A 1 94 ? 5.826 2.433 10.782 1.00 90.25 94 LEU A N 1
ATOM 668 C CA . LEU A 1 94 ? 4.716 1.563 11.158 1.00 90.25 94 LEU A CA 1
ATOM 669 C C . LEU A 1 94 ? 5.088 0.663 12.350 1.00 90.25 94 LEU A C 1
ATOM 671 O O . LEU A 1 94 ? 6.274 0.435 12.593 1.00 90.25 94 LEU A O 1
ATOM 675 N N . PRO A 1 95 ? 4.096 0.147 13.103 1.00 85.38 95 PRO A N 1
ATOM 676 C CA . PRO A 1 95 ? 4.351 -0.761 14.221 1.00 85.38 95 PRO A CA 1
ATOM 677 C C . PRO A 1 95 ? 5.125 -2.024 13.815 1.00 85.38 95 PRO A C 1
ATOM 679 O O . PRO A 1 95 ? 4.972 -2.529 12.705 1.00 85.38 95 PRO A O 1
ATOM 682 N N . THR A 1 96 ? 5.918 -2.560 14.747 1.00 84.56 96 THR A N 1
ATOM 683 C CA . THR A 1 96 ? 6.685 -3.805 14.573 1.00 84.56 96 THR A CA 1
ATOM 684 C C . THR A 1 96 ? 5.825 -5.033 14.922 1.00 84.56 96 THR A C 1
ATOM 686 O O . THR A 1 96 ? 5.180 -5.021 15.972 1.00 84.56 96 THR A O 1
ATOM 689 N N . PRO A 1 97 ? 5.855 -6.125 14.129 1.00 85.19 97 PRO A N 1
ATOM 690 C CA . PRO A 1 97 ? 6.614 -6.285 12.888 1.00 85.19 97 PRO A CA 1
ATOM 691 C C . PRO A 1 97 ? 6.025 -5.447 11.743 1.00 85.19 97 PRO A C 1
ATOM 693 O O . PRO A 1 97 ? 4.800 -5.338 11.648 1.00 85.19 97 PRO A O 1
ATOM 696 N N . PRO A 1 98 ? 6.875 -4.886 10.861 1.00 86.06 98 PRO A N 1
ATOM 697 C CA . PRO A 1 98 ? 6.385 -4.091 9.747 1.00 86.06 98 PRO A CA 1
ATOM 698 C C . PRO A 1 98 ? 5.507 -4.947 8.816 1.00 86.06 98 PRO A C 1
ATOM 700 O O . PRO A 1 98 ? 5.728 -6.159 8.695 1.00 86.06 98 PRO A O 1
ATOM 703 N N . PRO A 1 99 ? 4.528 -4.333 8.127 1.00 91.38 99 PRO A N 1
ATOM 704 C CA . PRO A 1 99 ? 3.728 -5.008 7.114 1.00 91.38 99 PRO A CA 1
ATOM 705 C C . PRO A 1 99 ? 4.572 -5.749 6.075 1.00 91.38 99 PRO A C 1
ATOM 707 O O . PRO A 1 99 ? 5.591 -5.243 5.604 1.00 91.38 99 PRO A O 1
ATOM 710 N N . ARG A 1 100 ? 4.097 -6.918 5.633 1.00 92.94 100 ARG A N 1
ATOM 711 C CA . ARG A 1 100 ? 4.680 -7.597 4.468 1.00 92.94 100 ARG A CA 1
ATOM 712 C C . ARG A 1 100 ? 4.270 -6.849 3.203 1.00 92.94 100 ARG A C 1
ATOM 714 O O . ARG A 1 100 ? 3.076 -6.661 2.995 1.00 92.94 100 ARG A O 1
ATOM 721 N N . MET A 1 101 ? 5.218 -6.507 2.333 1.00 94.56 101 MET A N 1
ATOM 722 C CA . MET A 1 101 ? 4.927 -5.883 1.039 1.00 94.56 101 MET A CA 1
ATOM 723 C C . MET A 1 101 ? 5.162 -6.841 -0.134 1.00 94.56 101 MET A C 1
ATOM 725 O O . MET A 1 101 ? 6.166 -7.548 -0.179 1.00 94.56 101 MET A O 1
ATOM 729 N N . LEU A 1 102 ? 4.218 -6.867 -1.074 1.00 95.88 102 LEU A N 1
ATOM 730 C CA . LEU A 1 102 ? 4.308 -7.570 -2.350 1.00 95.88 102 LEU A CA 1
ATOM 731 C C . LEU A 1 102 ? 4.488 -6.559 -3.484 1.00 95.88 102 LEU A C 1
ATOM 733 O O . LEU A 1 102 ? 3.633 -5.692 -3.683 1.00 95.88 102 LEU A O 1
ATOM 737 N N . ALA A 1 103 ? 5.537 -6.740 -4.282 1.00 95.88 103 ALA A N 1
ATOM 738 C CA . ALA A 1 103 ? 5.823 -5.933 -5.464 1.00 95.88 103 ALA A CA 1
ATOM 739 C C . ALA A 1 103 ? 6.166 -6.828 -6.673 1.00 95.88 103 ALA A C 1
ATOM 741 O O . ALA A 1 103 ? 6.722 -7.919 -6.487 1.00 95.88 103 ALA A O 1
ATOM 742 N N . PRO A 1 104 ? 5.861 -6.392 -7.911 1.00 95.81 104 PRO A N 1
ATOM 743 C CA . PRO A 1 104 ? 6.337 -7.063 -9.116 1.00 95.81 104 PRO A CA 1
ATOM 744 C C . PRO A 1 104 ? 7.863 -7.200 -9.117 1.00 95.81 104 PRO A C 1
ATOM 746 O O . PRO A 1 104 ? 8.582 -6.263 -8.772 1.00 95.81 104 PRO A O 1
ATOM 749 N N . ARG A 1 105 ? 8.377 -8.368 -9.522 1.00 93.25 105 ARG A N 1
ATOM 750 C CA . ARG A 1 105 ? 9.824 -8.618 -9.540 1.00 93.25 105 ARG A CA 1
ATOM 751 C C . ARG A 1 105 ? 10.514 -7.842 -10.673 1.00 93.25 105 ARG A C 1
ATOM 753 O O . ARG A 1 105 ? 10.197 -8.089 -11.842 1.00 93.25 105 ARG A O 1
ATOM 760 N N . PRO A 1 106 ? 11.488 -6.960 -10.375 1.00 92.25 106 PRO A N 1
ATOM 761 C CA . PRO A 1 106 ? 12.270 -6.304 -11.414 1.00 92.25 106 PRO A CA 1
ATOM 762 C C . PRO A 1 106 ? 13.207 -7.300 -12.113 1.00 92.25 106 PRO A C 1
ATOM 764 O O . PRO A 1 106 ? 13.536 -8.360 -11.580 1.00 92.25 106 PRO A O 1
ATOM 767 N N . GLY A 1 107 ? 13.632 -6.966 -13.333 1.00 92.50 107 GLY A N 1
ATOM 768 C CA . GLY A 1 107 ? 14.513 -7.813 -14.151 1.00 92.50 107 GLY A CA 1
ATOM 769 C C . GLY A 1 107 ? 13.796 -8.891 -14.975 1.00 92.50 107 GLY A C 1
ATOM 770 O O . GLY A 1 107 ? 14.403 -9.479 -15.868 1.00 92.50 107 GLY A O 1
ATOM 771 N N . LEU A 1 108 ? 12.499 -9.119 -14.747 1.00 95.31 108 LEU A N 1
ATOM 772 C CA . LEU A 1 108 ? 11.654 -9.901 -15.649 1.00 95.31 108 LEU A CA 1
ATOM 773 C C . LEU A 1 108 ? 11.128 -9.029 -16.799 1.00 95.31 108 LEU A C 1
ATOM 775 O O . LEU A 1 108 ? 10.947 -7.819 -16.661 1.00 95.31 108 LEU A O 1
ATOM 779 N N . ARG A 1 109 ? 10.815 -9.655 -17.942 1.00 96.81 109 ARG A N 1
ATOM 780 C CA . ARG A 1 109 ? 10.050 -8.979 -19.006 1.00 96.81 109 ARG A CA 1
ATOM 781 C C . ARG A 1 109 ? 8.652 -8.609 -18.485 1.00 96.81 109 ARG A C 1
ATOM 783 O O . ARG A 1 109 ? 8.092 -9.408 -17.735 1.00 96.81 109 ARG A O 1
ATOM 790 N N . PRO A 1 110 ? 8.030 -7.505 -18.945 1.00 96.00 110 PRO A N 1
ATOM 791 C CA . PRO A 1 110 ? 6.763 -7.016 -18.392 1.00 96.00 110 PRO A CA 1
ATOM 792 C C . PRO A 1 110 ? 5.654 -8.062 -18.237 1.00 96.00 110 PRO A C 1
ATOM 794 O O . PRO A 1 110 ? 5.084 -8.198 -17.160 1.00 96.00 110 PRO A O 1
ATOM 797 N N . ALA A 1 111 ? 5.395 -8.864 -19.273 1.00 97.44 111 ALA A N 1
ATOM 798 C CA . ALA A 1 111 ? 4.368 -9.906 -19.211 1.00 97.44 111 ALA A CA 1
ATOM 799 C C . ALA A 1 111 ? 4.686 -11.007 -18.180 1.00 97.44 111 ALA A C 1
ATOM 801 O O . ALA A 1 111 ? 3.789 -11.491 -17.498 1.00 97.44 111 ALA A O 1
ATOM 802 N N . ALA A 1 112 ? 5.963 -11.380 -18.043 1.00 97.94 112 ALA A N 1
ATOM 803 C CA . ALA A 1 112 ? 6.394 -12.370 -17.060 1.00 97.94 112 ALA A CA 1
ATOM 804 C C . ALA A 1 112 ? 6.324 -11.809 -15.633 1.00 97.94 112 ALA A C 1
ATOM 806 O O . ALA A 1 112 ? 5.883 -12.514 -14.735 1.00 97.94 112 ALA A O 1
ATOM 807 N N . ALA A 1 113 ? 6.693 -10.538 -15.434 1.00 97.56 113 ALA A N 1
ATOM 808 C CA . ALA A 1 113 ? 6.556 -9.859 -14.146 1.00 97.56 113 ALA A CA 1
ATOM 809 C C . ALA A 1 113 ? 5.088 -9.764 -13.703 1.00 97.56 113 ALA A C 1
ATOM 811 O O . ALA A 1 113 ? 4.781 -9.993 -12.539 1.00 97.56 113 ALA A O 1
ATOM 812 N N . ALA A 1 114 ? 4.177 -9.463 -14.633 1.00 97.00 114 ALA A N 1
ATOM 813 C CA . ALA A 1 114 ? 2.746 -9.406 -14.350 1.00 97.00 114 ALA A CA 1
ATOM 814 C C . ALA A 1 114 ? 2.166 -10.786 -13.995 1.00 97.00 114 ALA A C 1
ATOM 816 O O . ALA A 1 114 ? 1.422 -10.894 -13.024 1.00 97.00 114 ALA A O 1
ATOM 817 N N . ALA A 1 115 ? 2.520 -11.835 -14.749 1.00 97.94 115 ALA A N 1
ATOM 818 C CA . ALA A 1 115 ? 2.088 -13.204 -14.457 1.00 97.94 115 ALA A CA 1
ATOM 819 C C . ALA A 1 115 ? 2.599 -13.674 -13.088 1.00 97.94 115 ALA A C 1
ATOM 821 O O . ALA A 1 115 ? 1.824 -14.159 -12.269 1.00 97.94 115 ALA A O 1
ATOM 822 N N . ASP A 1 116 ? 3.882 -13.434 -12.817 1.00 97.62 116 ASP A N 1
ATOM 823 C CA . ASP A 1 116 ? 4.495 -13.711 -11.525 1.00 97.62 116 ASP A CA 1
ATOM 824 C C . ASP A 1 116 ? 3.789 -12.976 -10.376 1.00 97.62 116 ASP A C 1
ATOM 826 O O . ASP A 1 116 ? 3.454 -13.564 -9.350 1.00 97.62 116 ASP A O 1
ATOM 830 N N . TYR A 1 117 ? 3.519 -11.683 -10.552 1.00 97.69 117 TYR A N 1
ATOM 831 C CA . TYR A 1 117 ? 2.852 -10.887 -9.532 1.00 97.69 117 TYR A CA 1
ATOM 832 C C . TYR A 1 117 ? 1.412 -11.350 -9.280 1.00 97.69 117 TYR A C 1
ATOM 834 O O . TYR A 1 117 ? 0.974 -11.418 -8.132 1.00 97.69 117 TYR A O 1
ATOM 842 N N . ALA A 1 118 ? 0.688 -11.743 -10.331 1.00 96.88 118 ALA A N 1
ATOM 843 C CA . ALA A 1 118 ? -0.643 -12.326 -10.202 1.00 96.88 118 ALA A CA 1
ATOM 844 C C . ALA A 1 118 ? -0.619 -13.637 -9.397 1.00 96.88 118 ALA A C 1
ATOM 846 O O . ALA A 1 118 ? -1.481 -13.846 -8.543 1.00 96.88 118 ALA A O 1
ATOM 847 N N . GLU A 1 119 ? 0.385 -14.496 -9.605 1.00 96.69 119 GLU A N 1
ATOM 848 C CA . GLU A 1 119 ? 0.578 -15.698 -8.786 1.00 96.69 119 GLU A CA 1
ATOM 849 C C . GLU A 1 119 ? 0.844 -15.343 -7.320 1.00 96.69 119 GLU A C 1
ATOM 851 O O . GLU A 1 119 ? 0.189 -15.899 -6.438 1.00 96.69 119 GLU A O 1
ATOM 856 N N . GLN A 1 120 ? 1.728 -14.377 -7.043 1.00 95.19 120 GLN A N 1
ATOM 857 C CA . GLN A 1 120 ? 1.982 -13.909 -5.675 1.00 95.19 120 GLN A CA 1
ATOM 858 C C . GLN A 1 120 ? 0.696 -13.437 -4.980 1.00 95.19 120 GLN A C 1
ATOM 860 O O . GLN A 1 120 ? 0.467 -13.789 -3.821 1.00 95.19 120 GLN A O 1
ATOM 865 N N . LEU A 1 121 ? -0.153 -12.678 -5.683 1.00 93.94 121 LEU A N 1
ATOM 866 C CA . LEU A 1 121 ? -1.434 -12.191 -5.165 1.00 93.94 121 LEU A CA 1
ATOM 867 C C . LEU A 1 121 ? -2.432 -13.330 -4.908 1.00 93.94 121 LEU A C 1
ATOM 869 O O . LEU A 1 121 ? -3.103 -13.321 -3.878 1.00 93.94 121 LEU A O 1
ATOM 873 N N . HIS A 1 122 ? -2.510 -14.339 -5.782 1.00 92.62 122 HIS A N 1
ATOM 874 C CA . HIS A 1 122 ? -3.376 -15.508 -5.568 1.00 92.62 122 HIS A CA 1
ATOM 875 C C . HIS A 1 122 ? -2.960 -16.358 -4.362 1.00 92.62 122 HIS A C 1
ATOM 877 O O . HIS A 1 122 ? -3.807 -17.000 -3.742 1.00 92.62 122 HIS A O 1
ATOM 883 N N . GLN A 1 123 ? -1.674 -16.351 -4.006 1.00 89.19 123 GLN A N 1
ATOM 884 C CA . GLN A 1 123 ? -1.163 -17.038 -2.817 1.00 89.19 123 GLN A CA 1
ATOM 885 C C . GLN A 1 123 ? -1.423 -16.266 -1.515 1.00 89.19 123 GLN A C 1
ATOM 887 O O . GLN A 1 123 ? -1.033 -16.726 -0.442 1.00 89.19 123 GLN A O 1
ATOM 892 N N . VAL A 1 124 ? -2.063 -15.093 -1.569 1.00 84.69 124 VAL A N 1
ATOM 893 C CA . VAL A 1 124 ? -2.504 -14.370 -0.374 1.00 84.69 124 VAL A CA 1
ATOM 894 C C . VAL A 1 124 ? -3.864 -14.923 0.067 1.00 84.69 124 VAL A C 1
ATOM 896 O O . VAL A 1 124 ? -4.852 -14.728 -0.639 1.00 84.69 124 VAL A O 1
ATOM 899 N N . PRO A 1 125 ? -3.964 -15.561 1.252 1.00 71.38 125 PRO A N 1
ATOM 900 C CA . PRO A 1 125 ? -5.248 -15.902 1.850 1.00 71.38 125 PRO A CA 1
ATOM 901 C C . PRO A 1 125 ? -6.206 -14.709 1.852 1.00 71.38 125 PRO A C 1
ATOM 903 O O . PRO A 1 125 ? -5.834 -13.626 2.314 1.00 71.38 125 PRO A O 1
ATOM 906 N N . ALA A 1 126 ? -7.424 -14.914 1.348 1.00 61.97 126 ALA A N 1
ATOM 907 C CA . ALA A 1 126 ? -8.457 -13.888 1.345 1.00 61.97 126 ALA A CA 1
ATOM 908 C C . ALA A 1 126 ? -8.713 -13.397 2.776 1.00 61.97 126 ALA A C 1
ATOM 910 O O . ALA A 1 126 ? -8.939 -14.204 3.678 1.00 61.97 126 ALA A O 1
ATOM 911 N N . ALA A 1 127 ? -8.705 -12.078 2.975 1.00 56.84 127 ALA A N 1
ATOM 912 C CA . ALA A 1 127 ? -9.120 -11.479 4.235 1.00 56.84 127 ALA A CA 1
ATOM 913 C C . ALA A 1 127 ? -10.608 -11.798 4.451 1.00 56.84 127 ALA A C 1
ATOM 915 O O . ALA A 1 127 ? -11.476 -11.222 3.800 1.00 56.84 127 ALA A O 1
ATOM 916 N N . GLY A 1 128 ? -10.901 -12.777 5.309 1.00 47.56 128 GLY A N 1
ATOM 917 C CA . GLY A 1 128 ? -12.267 -13.089 5.716 1.00 47.56 128 GLY A CA 1
ATOM 918 C C . GLY A 1 128 ? -13.166 -13.656 4.615 1.00 47.56 128 GLY A C 1
ATOM 919 O O . GLY A 1 128 ? -14.337 -13.283 4.529 1.00 47.56 128 GLY A O 1
ATOM 920 N N . ALA A 1 129 ? -12.694 -14.625 3.824 1.00 39.97 129 ALA A N 1
ATOM 921 C CA . ALA A 1 129 ? -13.651 -15.608 3.328 1.00 39.97 129 ALA A CA 1
ATOM 922 C C . ALA A 1 129 ? -14.100 -16.424 4.546 1.00 39.97 129 ALA A C 1
ATOM 924 O O . ALA A 1 129 ? -13.455 -17.410 4.895 1.00 39.97 129 ALA A O 1
ATOM 925 N N . ALA A 1 130 ? -15.187 -16.005 5.210 1.00 41.09 130 ALA A N 1
ATOM 926 C CA . ALA A 1 130 ? -15.961 -16.920 6.040 1.00 41.09 130 ALA A CA 1
ATOM 927 C C . ALA A 1 130 ? -16.073 -18.202 5.224 1.00 41.09 130 ALA A C 1
ATOM 929 O O . ALA A 1 130 ? -16.565 -18.140 4.092 1.00 41.09 130 ALA A O 1
ATOM 930 N N . ALA A 1 131 ? -15.495 -19.292 5.733 1.00 39.59 131 ALA A N 1
ATOM 931 C CA . ALA A 1 131 ? -15.460 -20.566 5.049 1.00 39.59 131 ALA A CA 1
ATOM 932 C C . ALA A 1 131 ? -16.875 -20.835 4.536 1.00 39.59 131 ALA A C 1
ATOM 934 O O . ALA A 1 131 ? -17.780 -21.143 5.311 1.00 39.59 131 ALA A O 1
ATOM 935 N N . ARG A 1 132 ? -17.104 -20.634 3.232 1.00 42.50 132 ARG A N 1
ATOM 936 C CA . ARG A 1 132 ? -18.327 -21.101 2.602 1.00 42.50 132 ARG A CA 1
ATOM 937 C C . ARG A 1 132 ? -18.191 -22.596 2.725 1.00 42.50 132 ARG A C 1
ATOM 939 O O . ARG A 1 132 ? -17.377 -23.181 2.014 1.00 42.50 132 ARG A O 1
ATOM 946 N N . GLY A 1 133 ? -18.888 -23.161 3.707 1.00 36.28 133 GLY A N 1
ATOM 947 C CA . GLY A 1 133 ? -18.898 -24.586 3.948 1.00 36.28 133 GLY A CA 1
ATOM 948 C C . GLY A 1 133 ? -19.091 -25.263 2.605 1.00 36.28 133 GLY A C 1
ATOM 949 O O . GLY A 1 133 ? -20.128 -25.100 1.961 1.00 36.28 133 GLY A O 1
ATOM 950 N N . VAL A 1 134 ? -18.063 -25.973 2.150 1.00 46.59 134 VAL A N 1
ATOM 951 C CA . VAL A 1 134 ? -18.264 -27.005 1.150 1.00 46.59 134 VAL A CA 1
ATOM 952 C C . VAL A 1 134 ? -19.152 -28.007 1.864 1.00 46.59 134 VAL A C 1
ATOM 954 O O . VAL A 1 134 ? -18.686 -28.789 2.690 1.00 46.59 134 VAL A O 1
ATOM 957 N N . ALA A 1 135 ? -20.459 -27.910 1.622 1.00 50.66 135 ALA A N 1
ATOM 958 C CA . ALA A 1 135 ? -21.372 -28.962 2.009 1.00 50.66 135 ALA A CA 1
ATOM 959 C C . ALA A 1 135 ? -20.811 -30.258 1.403 1.00 50.66 135 ALA A C 1
ATOM 961 O O . ALA A 1 135 ? -20.446 -30.259 0.218 1.00 50.66 135 ALA A O 1
ATOM 962 N N . PRO A 1 136 ? -20.677 -31.342 2.184 1.00 43.34 136 PRO A N 1
ATOM 963 C CA . PRO A 1 136 ? -20.216 -32.603 1.636 1.00 43.34 136 PRO A CA 1
ATOM 964 C C . PRO A 1 136 ? -21.127 -32.964 0.464 1.00 43.34 136 PRO A C 1
ATOM 966 O O . PRO A 1 136 ? -22.353 -32.920 0.587 1.00 43.34 136 PRO A O 1
ATOM 969 N N . ARG A 1 137 ? -20.529 -33.279 -0.694 1.00 49.41 137 ARG A N 1
ATOM 970 C CA . ARG A 1 137 ? -21.263 -33.821 -1.841 1.00 49.41 137 ARG A CA 1
ATOM 971 C C . ARG A 1 137 ? -21.964 -35.082 -1.353 1.00 49.41 137 ARG A C 1
ATOM 973 O O . ARG A 1 137 ? -21.329 -36.124 -1.213 1.00 49.41 137 ARG A O 1
ATOM 980 N N . THR A 1 138 ? -23.259 -34.985 -1.080 1.00 55.75 138 THR A N 1
ATOM 981 C CA . THR A 1 138 ? -24.079 -36.162 -0.843 1.00 55.75 138 THR A CA 1
ATOM 982 C C . THR A 1 138 ? -24.027 -36.992 -2.118 1.00 55.75 138 THR A C 1
ATOM 984 O O . THR A 1 138 ? -24.274 -36.507 -3.227 1.00 55.75 138 THR A O 1
ATOM 987 N N . ALA A 1 139 ? -23.589 -38.240 -1.980 1.00 55.16 139 ALA A N 1
ATOM 988 C CA . ALA A 1 139 ? -23.615 -39.187 -3.076 1.00 55.16 139 ALA A CA 1
ATOM 989 C C . ALA A 1 139 ? -25.067 -39.311 -3.556 1.00 55.16 139 ALA A C 1
ATOM 991 O O . ALA A 1 139 ? -25.966 -39.583 -2.760 1.00 55.16 139 ALA A O 1
ATOM 992 N N . ARG A 1 140 ? -25.306 -39.085 -4.855 1.00 58.06 140 ARG A N 1
ATOM 993 C CA . ARG A 1 140 ? -26.607 -39.388 -5.462 1.00 58.06 140 ARG A CA 1
ATOM 994 C C . ARG A 1 140 ? -26.914 -40.874 -5.224 1.00 58.06 140 ARG A C 1
ATOM 996 O O . ARG A 1 140 ? -26.029 -41.695 -5.486 1.00 58.06 140 ARG A O 1
ATOM 1003 N N . PRO A 1 141 ? -28.130 -41.244 -4.791 1.00 53.12 141 PRO A N 1
ATOM 1004 C CA . PRO A 1 141 ? -28.527 -42.643 -4.795 1.00 53.12 141 PRO A CA 1
ATOM 1005 C C . PRO A 1 141 ? -28.479 -43.165 -6.235 1.00 53.12 141 PRO A C 1
ATOM 1007 O O . PRO A 1 141 ? -28.928 -42.496 -7.170 1.00 53.12 141 PRO A O 1
ATOM 1010 N N . ARG A 1 142 ? -27.874 -44.342 -6.421 1.00 59.69 142 ARG A N 1
ATOM 1011 C CA . ARG A 1 142 ? -27.867 -45.039 -7.710 1.00 59.69 142 ARG A CA 1
ATOM 1012 C C . ARG A 1 142 ? -29.309 -45.414 -8.051 1.00 59.69 142 ARG A C 1
ATOM 1014 O O . ARG A 1 142 ? -29.962 -46.077 -7.250 1.00 59.69 142 ARG A O 1
ATOM 1021 N N . SER A 1 143 ? -29.789 -44.998 -9.222 1.00 72.31 143 SER A N 1
ATOM 1022 C CA . SER A 1 143 ? -31.064 -45.487 -9.752 1.00 72.31 143 SER A CA 1
ATOM 1023 C C . SER A 1 143 ? -31.014 -47.014 -9.891 1.00 72.31 143 SER A C 1
ATOM 1025 O O . SER A 1 143 ? -29.990 -47.532 -10.349 1.00 72.31 143 SER A O 1
ATOM 1027 N N . PRO A 1 144 ? -32.080 -47.742 -9.519 1.00 68.50 144 PRO A N 1
ATOM 1028 C CA . PRO A 1 144 ? -32.147 -49.173 -9.769 1.00 68.50 144 PRO A CA 1
ATOM 1029 C C . PRO A 1 144 ? -32.229 -49.443 -11.278 1.00 68.50 144 PRO A C 1
ATOM 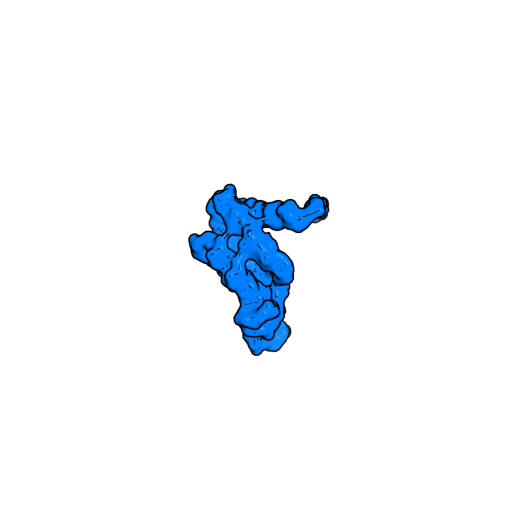1031 O O . PRO A 1 144 ? -32.909 -48.721 -12.011 1.00 68.50 144 PRO A O 1
ATOM 1034 N N . LEU A 1 145 ? -31.502 -50.469 -11.734 1.00 59.19 145 LEU A N 1
ATOM 1035 C CA . LEU A 1 145 ? -31.607 -50.974 -13.103 1.00 59.19 145 LEU A CA 1
ATOM 1036 C C . LEU A 1 145 ? -33.011 -51.555 -13.349 1.00 59.19 145 LEU A C 1
ATOM 1038 O O . LEU A 1 145 ? -33.579 -52.157 -12.433 1.00 59.19 145 LEU A O 1
ATOM 1042 N N . PRO A 1 146 ? -33.555 -51.421 -14.571 1.00 61.34 146 PRO A N 1
ATOM 1043 C CA . PRO A 1 146 ? -34.804 -52.075 -14.934 1.00 61.34 146 PRO A CA 1
ATOM 1044 C C . PRO A 1 146 ? -34.610 -53.600 -15.038 1.00 61.34 146 PRO A C 1
ATOM 1046 O O . PRO A 1 146 ? -33.518 -54.046 -15.409 1.00 61.34 146 PRO A O 1
ATOM 1049 N N . PRO A 1 147 ? -35.640 -54.404 -14.717 1.00 70.38 147 PRO A N 1
ATOM 1050 C CA . PRO A 1 147 ? -35.593 -55.843 -14.933 1.00 70.38 147 PRO A CA 1
ATOM 1051 C C . PRO A 1 147 ? -35.620 -56.175 -16.434 1.00 70.38 147 PRO A C 1
ATOM 1053 O O . PRO A 1 147 ? -36.179 -55.423 -17.233 1.00 70.38 147 PRO A O 1
ATOM 1056 N N . THR A 1 148 ? -34.969 -57.294 -16.758 1.00 68.50 148 THR A N 1
ATOM 1057 C CA . THR A 1 148 ? -34.846 -57.949 -18.076 1.00 68.50 148 THR A CA 1
ATOM 1058 C C . THR A 1 148 ? -36.172 -58.246 -18.748 1.00 68.50 148 THR A C 1
ATOM 1060 O O . THR A 1 148 ? -37.068 -58.745 -18.029 1.00 68.50 148 THR A O 1
#

InterPro domains:
  IPR006148 Glucosamine/galactosamine-6-phosphate isomerase [PF01182] (11-126)
  IPR037171 NagB/RpiA transferase-like [SSF100950] (7-126)
  IPR039104 6-phosphogluconolactonase [PTHR11054] (7-124)

Radius of gyration: 21.73 Å; chains: 1; bounding box: 52×79×38 Å

Foldseek 3Di:
DPDDDDDDDPDLVVVLQVVLLVQLVQQLVFDAEAEDEDEADPVLVSCLPRNLVNNVPHDDGHAYEYEYPDADLDPLCDPRGRNVSNVVRHQVSDDPPGHHYQYQHHPDDPVVSVVVSVVVVVPDPDRDPPPPPPPPPDDDPDDDDDDD

Secondary structure (DSSP, 8-state):
--PPPP---SSHHHHHHHHHHHHHHHHHT-SS-EEEEE--THHHHHHHHHHHHHHHTSPPPPPEEEEES---SS-TTSTT-HHHHHHHHTGGGSPSSPPEEE-PPTTS-HHHHHHHHHHHHHTS--TT---------PPPPPPPPPP-

Organism: Falco tinnunculus (NCBI:txid100819)

=== Feature glossary ===
The record interleaves many kinds of information about one protein. Here is each kind framed as the question it answers.

Q: Are the domains correctly placed relative to each other?
A: Predicted aligned error is AlphaFold's pairwise confidence. Unlike pLDDT (per-residue), PAE is per-residue-pair and captures whether two parts of the structure are correctly placed relative to each other. Units are ångströms of expected positional error.

Q: Which residues are in helices, strands, or loops?
A: Eight-state secondary structure (DSSP): H is the canonical α-helix, G the tighter 3₁₀-helix, I the wider π-helix; E/B are β-structure, T and S are turns and bends, and '-' is everything else. DSSP derives these from the pattern of main-chain N–H···O=C hydrogen bonds, not from the sequence.

Q: What if only a Cα trace is available?
A: P-SEA three-state annotation labels each residue as helix, strand, or coil based purely on the geometry of the Cα trace. It serves as a fallback when the full backbone (and thus DSSP) is unavailable.

Q: What are the backbone torsion angles?
A: φ (phi) and ψ (psi) are the two rotatable backbone dihedrals per residue: φ is the C(i-1)–N–Cα–C torsion, ψ is the N–Cα–C–N(i+1) torsion, both in degrees on (−180°, 180°]. α-helical residues cluster near (−60°, −45°); β-strand residues near (−120°, +130°). A Ramachandran plot is simply a scatter of (φ, ψ) for every residue.

Q: What known structures does this most resemble?
A: Structural nearest neighbors (via Foldseek easy-search vs the PDB). Reported per hit: target PDB id, E-value, and alignment TM-score. A TM-score above ~0.5 is the conventional threshold for 'same fold'.

Q: What family and function is it annotated with?
A: Database cross-references. InterPro integrates a dozen domain/family signature databases into unified entries with residue-range hits. GO terms attach function/process/location labels with evidence codes. CATH codes position the fold in a four-level structural taxonomy. Organism is the NCBI-taxonomy species name.

Q: Which residues are buried vs exposed?
A: Solvent accessibility: the surface area of each residue that a 1.4 Å water probe can touch, in Å². When only backbone atoms are present the absolute values are lower than full-atom SASA (side chains contribute most of the area) and are flagged as backbone-only.

Q: What do the diagnostic plots show?
A: Three diagnostic plots accompany the record. The Cα contact map visualizes the tertiary structure as a 2D adjacency matrix (8 Å cutoff, sequence-local contacts suppressed). The Ramachandran plot shows the distribution of backbone (φ, ψ) torsions, with points in the α and β basins reflecting secondary structure content. The PAE plot shows AlphaFold's inter-residue confidence as a color matrix.

Q: What is the amino-acid chain?
A: The amino-acid sequence is the protein's primary structure: the linear order of residues from the N-terminus to the C-terminus, written in one-letter code. Everything else here — the 3D coordinates, the secondary structure, the domain annotations — is ultimately a consequence of this string.

Q: What do the rendered images show?
A: The six renders are orthographic views along the three Cartesian axes in both directions. Representation (cartoon, sticks, or surface) and color scheme (sequence-rainbow or by-chain) vary across proteins so the training set covers all the common visualization conventions.

Q: Where is each backbone atom in 3D?
A: The mmCIF table is the protein's shape written out atom by atom. For each backbone N, Cα, C, and carbonyl O, it records an (x, y, z) coordinate triple in Å plus the residue type, chain letter, and residue number.

Q: How mobile is each atom in the crystal?
A: For experimental (PDB) structures, the B-factor (temperature factor) quantifies the positional spread of each atom in the crystal — a combination of thermal vibration and static disorder — in units of Å². High B-factors mark flexible loops or poorly resolved regions; low B-factors mark the rigid, well-ordered core.

Q: How big and how compact is the whole molecule?
A: Three whole-structure scalars: the radius of gyration (RMS distance of Cα from centroid, in Å), the count of Cα–Cα contacts (pairs closer than 8 Å and separated by more than four residues in sequence — i.e. tertiary, not local, contacts), and the bounding-box dimensions. Together they distinguish compact globular folds from extended fibres or disordered chains.

Q: What does the local fold look like, residue by residue?
A: A 3Di character summarizes, for each residue, the relative orientation of the Cα frame of its nearest spatial neighbor. Because it encodes fold topology rather than chemistry, 3Di alignments detect remote structural similarity that sequence alignment misses.

Q: How confident is the AlphaFold model at each residue?
A: For AlphaFold models, the B-factor field carries pLDDT — the model's own estimate of local accuracy on a 0–100 scale. Regions with pLDDT<50 should be treated as essentially unmodeled; they often correspond to intrinsically disordered segments.